Protein AF-A0A3B9PW41-F1 (afdb_monomer)

Mean predicted aligned error: 7.86 Å

Foldseek 3Di:
DQVVQCPFPLDHSVLSVQVVVLCVVVNADQDLVVSVVRPPCDPVNSQRCQLVQARDNHPDPCSNHSDGPVCPVVVVVVCVVVVHDD

Solvent-accessible surface area (backbone atoms only — not comparable to full-atom values): 5048 Å² total; per-residue (Å²): 120,60,70,68,46,38,73,39,63,73,35,45,68,67,42,27,49,36,50,49,51,50,34,70,74,74,37,80,70,48,49,77,71,58,54,64,69,32,71,89,47,47,70,70,33,43,62,56,36,51,47,73,53,61,31,78,86,23,87,45,76,56,42,54,41,69,60,40,81,90,43,47,67,59,49,51,56,48,29,61,75,67,74,52,85,135

Sequence (86 aa):
MCILLSYIAGINSTIAKNIVAYREEKGRFRDRSELKQVPRLGEKTFKQCAGFMRISDGSNPFDATAVHPESYQAAELMLEKLNIDK

Nearest PDB structures (foldseek):
  3bzk-assembly1_A  TM=9.408E-01  e=2.241E-08  Pseudomonas aeruginosa
  2oce-assembly1_A  TM=9.382E-01  e=7.881E-07  Pseudomonas aeruginosa PAO1
  8dss-assembly1_B  TM=9.287E-01  e=3.219E-02  Geobacillus stearothermophilus ATCC 7953
  8oeu-assembly1_S  TM=8.054E-01  e=1.704E-02  Homo sapiens
  2edu-assembly1_A  TM=8.471E-01  e=1.286E+00  Homo sapiens

Radius of gyration: 13.99 Å; Cα contacts (8 Å, |Δi|>4): 86; chains: 1; bounding box: 34×23×35 Å

pLDDT: mean 77.17, std 7.6, range [49.78, 87.88]

Secondary structure (DSSP, 8-state):
-HHHHTTSTT--HHHHHHHHHHHHHH-S-SSGGGGGGSTT--HHHHHHHHTT---TT-SSGGGGSS--GGGHHHHHHHHHHHT---

Structure (mmCIF, N/CA/C/O backbone):
data_AF-A0A3B9PW41-F1
#
_entry.id   AF-A0A3B9PW41-F1
#
loop_
_atom_site.group_PDB
_atom_site.id
_atom_site.type_symbol
_atom_site.label_atom_id
_atom_site.label_alt_id
_atom_site.label_comp_id
_atom_site.label_asym_id
_atom_site.label_entity_id
_atom_site.label_seq_id
_atom_site.pdbx_PDB_ins_code
_atom_site.Cartn_x
_atom_site.Cartn_y
_atom_site.Cartn_z
_atom_site.occupancy
_atom_site.B_iso_or_equiv
_atom_site.auth_seq_id
_atom_site.auth_comp_id
_atom_site.auth_asym_id
_atom_site.auth_atom_id
_atom_site.pdbx_PDB_model_num
ATOM 1 N N . MET A 1 1 ? -2.645 1.074 -18.656 1.00 49.78 1 MET A N 1
ATOM 2 C CA . MET A 1 1 ? -2.455 0.707 -17.233 1.00 49.78 1 MET A CA 1
ATOM 3 C C . MET A 1 1 ? -1.064 1.082 -16.702 1.00 49.78 1 MET A C 1
ATOM 5 O O . MET A 1 1 ? -0.998 1.733 -15.672 1.00 49.78 1 MET A O 1
ATOM 9 N N . CYS A 1 2 ? 0.041 0.769 -17.397 1.00 53.47 2 CYS A N 1
ATOM 10 C CA . CYS A 1 2 ? 1.406 1.001 -16.877 1.00 53.47 2 CYS A CA 1
ATOM 11 C C . CYS A 1 2 ? 1.822 2.477 -16.692 1.00 53.47 2 CYS A C 1
ATOM 13 O O . CYS A 1 2 ? 2.580 2.784 -15.773 1.00 53.47 2 CYS A O 1
ATOM 15 N N . ILE A 1 3 ? 1.332 3.400 -17.531 1.00 57.03 3 ILE A N 1
ATOM 16 C CA . ILE A 1 3 ? 1.726 4.819 -17.444 1.00 57.03 3 ILE A CA 1
ATOM 17 C C . ILE A 1 3 ? 1.175 5.521 -16.196 1.00 57.03 3 ILE A C 1
ATOM 19 O O . ILE A 1 3 ? 1.905 6.278 -15.574 1.00 57.03 3 ILE A O 1
ATOM 23 N N . LEU A 1 4 ? -0.055 5.214 -15.766 1.00 64.81 4 LEU A N 1
ATOM 24 C CA . LEU A 1 4 ? -0.683 5.848 -14.595 1.00 64.81 4 LEU A CA 1
ATOM 25 C C . LEU A 1 4 ? 0.058 5.535 -13.288 1.00 64.81 4 LEU A C 1
ATOM 27 O O . LEU A 1 4 ? 0.222 6.413 -12.449 1.00 64.81 4 LEU A O 1
ATOM 31 N N . LEU A 1 5 ? 0.561 4.307 -13.144 1.00 67.94 5 LEU A N 1
ATOM 32 C CA . LEU A 1 5 ? 1.333 3.887 -11.970 1.00 67.94 5 LEU A CA 1
ATOM 33 C C . LEU A 1 5 ? 2.668 4.635 -11.856 1.00 67.94 5 LEU A C 1
ATOM 35 O O . LEU A 1 5 ? 3.141 4.865 -10.751 1.00 67.94 5 LEU A O 1
ATOM 39 N N . SER A 1 6 ? 3.248 5.052 -12.986 1.00 65.88 6 SER A N 1
ATOM 40 C CA . SER A 1 6 ? 4.537 5.756 -13.028 1.00 65.88 6 SER A CA 1
ATOM 41 C C . SER A 1 6 ? 4.453 7.211 -12.537 1.00 65.88 6 SER A C 1
ATOM 43 O O . SER A 1 6 ? 5.488 7.830 -12.315 1.00 65.88 6 SER A O 1
ATOM 45 N N . TYR A 1 7 ? 3.243 7.757 -12.362 1.00 69.31 7 TYR A N 1
ATOM 46 C CA . TYR A 1 7 ? 3.014 9.096 -11.799 1.00 69.31 7 TYR A CA 1
ATOM 47 C C . TYR A 1 7 ? 2.798 9.087 -10.278 1.00 69.31 7 TYR A C 1
ATOM 49 O O . TYR A 1 7 ? 2.652 10.145 -9.670 1.00 69.31 7 TYR A O 1
ATOM 57 N N . ILE A 1 8 ? 2.762 7.910 -9.647 1.00 72.56 8 ILE A N 1
ATOM 58 C CA . ILE A 1 8 ? 2.567 7.790 -8.201 1.00 72.56 8 ILE A CA 1
ATOM 59 C C . ILE A 1 8 ? 3.899 8.046 -7.492 1.00 72.56 8 ILE A C 1
ATOM 61 O O . ILE A 1 8 ? 4.940 7.509 -7.878 1.00 72.56 8 ILE A O 1
ATOM 65 N N . ALA A 1 9 ? 3.861 8.846 -6.425 1.00 67.56 9 ALA A N 1
ATOM 66 C CA . ALA A 1 9 ? 5.034 9.168 -5.622 1.00 67.56 9 ALA A CA 1
ATOM 67 C C . ALA A 1 9 ? 5.761 7.891 -5.158 1.00 67.56 9 ALA A C 1
ATOM 69 O O . ALA A 1 9 ? 5.192 7.043 -4.472 1.00 67.56 9 ALA A O 1
ATOM 70 N N . GLY A 1 10 ? 7.027 7.757 -5.562 1.00 70.19 10 GLY A N 1
ATOM 71 C CA . GLY A 1 10 ? 7.887 6.628 -5.204 1.00 70.19 10 GLY A CA 1
ATOM 72 C C . GLY A 1 10 ? 7.846 5.432 -6.163 1.00 70.19 10 GLY A C 1
ATOM 73 O O . GLY A 1 10 ? 8.676 4.534 -6.006 1.00 70.19 10 GLY A O 1
ATOM 74 N N . ILE A 1 11 ? 6.957 5.406 -7.166 1.00 76.44 11 ILE A N 1
ATOM 75 C CA . ILE A 1 11 ? 6.906 4.346 -8.184 1.00 76.44 11 ILE A CA 1
ATOM 76 C C . ILE A 1 11 ? 7.677 4.789 -9.429 1.00 76.44 11 ILE A C 1
ATOM 78 O O . ILE A 1 11 ? 7.346 5.778 -10.071 1.00 76.44 11 ILE A O 1
ATOM 82 N N . ASN A 1 12 ? 8.699 4.018 -9.801 1.00 78.88 12 ASN A N 1
ATOM 83 C CA . ASN A 1 12 ? 9.371 4.168 -11.090 1.00 78.88 12 ASN A CA 1
ATOM 84 C C . ASN A 1 12 ? 8.760 3.220 -12.139 1.00 78.88 12 ASN A C 1
ATOM 86 O O . ASN A 1 12 ? 8.014 2.293 -11.816 1.00 78.88 12 ASN A O 1
ATOM 90 N N . SER A 1 13 ? 9.108 3.424 -13.409 1.00 80.56 13 SER A N 1
ATOM 91 C CA . SER A 1 13 ? 8.620 2.600 -14.524 1.00 80.56 13 SER A CA 1
ATOM 92 C C . SER A 1 13 ? 8.929 1.104 -14.359 1.00 80.56 13 SER A C 1
ATOM 94 O O . SER A 1 13 ? 8.155 0.259 -14.806 1.00 80.56 13 SER A O 1
ATOM 96 N N . THR A 1 14 ? 10.022 0.757 -13.677 1.00 82.25 14 THR A N 1
ATOM 97 C CA . THR A 1 14 ? 10.397 -0.629 -13.362 1.00 82.25 14 THR A CA 1
ATOM 98 C C . THR A 1 14 ? 9.466 -1.256 -12.324 1.00 82.25 14 THR A C 1
ATOM 100 O O . THR A 1 14 ? 8.995 -2.370 -12.521 1.00 82.25 14 THR A O 1
ATOM 103 N N . ILE A 1 15 ? 9.146 -0.540 -11.244 1.00 82.12 15 ILE A N 1
ATOM 104 C CA . ILE A 1 15 ? 8.196 -0.979 -10.215 1.00 82.12 15 ILE A CA 1
ATOM 105 C C . ILE A 1 15 ? 6.799 -1.096 -10.825 1.00 82.12 15 ILE A C 1
ATOM 107 O O . ILE A 1 15 ? 6.126 -2.094 -10.601 1.00 82.12 15 ILE A O 1
ATOM 111 N N . ALA A 1 16 ? 6.383 -0.137 -11.657 1.00 82.88 16 ALA A N 1
ATOM 112 C CA . ALA A 1 16 ? 5.108 -0.213 -12.368 1.00 82.88 16 ALA A CA 1
ATOM 113 C C . ALA A 1 16 ? 5.009 -1.483 -13.233 1.00 82.88 16 ALA A C 1
ATOM 115 O O . ALA A 1 16 ? 3.981 -2.157 -13.211 1.00 82.88 16 ALA A O 1
ATOM 116 N N . LYS A 1 17 ? 6.088 -1.851 -13.942 1.00 85.88 17 LYS A N 1
ATOM 117 C CA . LYS A 1 17 ? 6.166 -3.119 -14.686 1.00 85.88 17 LYS A CA 1
ATOM 118 C C . LYS A 1 17 ? 6.092 -4.334 -13.762 1.00 85.88 17 LYS A C 1
ATOM 120 O O . LYS A 1 17 ? 5.339 -5.251 -14.061 1.00 85.88 17 LYS A O 1
ATOM 125 N N . ASN A 1 18 ? 6.801 -4.324 -12.633 1.00 85.00 18 ASN A N 1
ATOM 126 C CA . ASN A 1 18 ? 6.767 -5.424 -11.664 1.00 85.00 18 ASN A CA 1
ATOM 127 C C . ASN A 1 18 ? 5.376 -5.619 -11.045 1.00 85.00 18 ASN A C 1
ATOM 129 O O . ASN A 1 18 ? 4.955 -6.754 -10.864 1.00 85.00 18 ASN A O 1
ATOM 133 N N . ILE A 1 19 ? 4.647 -4.537 -10.750 1.00 84.56 19 ILE A N 1
ATOM 134 C CA . ILE A 1 19 ? 3.267 -4.602 -10.240 1.00 84.56 19 ILE A CA 1
ATOM 135 C C . ILE A 1 19 ? 2.350 -5.265 -11.272 1.00 84.56 19 ILE A C 1
ATOM 137 O O . ILE A 1 19 ? 1.520 -6.099 -10.917 1.00 84.56 19 ILE A O 1
ATOM 141 N N . VAL A 1 20 ? 2.491 -4.897 -12.548 1.00 85.75 20 VAL A N 1
ATOM 142 C CA . VAL A 1 20 ? 1.694 -5.489 -13.631 1.00 85.75 20 VAL A CA 1
ATOM 143 C C . VAL A 1 20 ? 2.059 -6.956 -13.829 1.00 85.75 20 VAL A C 1
ATOM 145 O O . VAL A 1 20 ? 1.155 -7.779 -13.835 1.00 85.75 20 VAL A O 1
ATOM 148 N N . ALA A 1 21 ? 3.348 -7.294 -13.880 1.00 87.31 21 ALA A N 1
ATOM 149 C CA . ALA A 1 21 ? 3.806 -8.677 -13.998 1.00 87.31 21 ALA A CA 1
ATOM 150 C C . ALA A 1 21 ? 3.316 -9.546 -12.828 1.00 87.31 21 ALA A C 1
ATOM 152 O O . ALA A 1 21 ? 2.794 -10.633 -13.044 1.00 87.31 21 ALA A O 1
ATOM 153 N N . TYR A 1 22 ? 3.389 -9.037 -11.592 1.00 87.88 22 TYR A N 1
ATOM 154 C CA . TYR A 1 22 ? 2.857 -9.727 -10.414 1.00 87.88 22 TYR A CA 1
ATOM 155 C C . TYR A 1 22 ? 1.347 -9.970 -10.534 1.00 87.88 22 TYR A C 1
ATOM 157 O O . TYR A 1 22 ? 0.857 -11.045 -10.197 1.00 87.88 22 TYR A O 1
ATOM 165 N N . ARG A 1 23 ? 0.604 -8.982 -11.047 1.00 84.62 23 ARG A N 1
ATOM 166 C CA . ARG A 1 23 ? -0.838 -9.104 -11.281 1.00 84.62 23 ARG A CA 1
ATOM 167 C C . ARG A 1 23 ? -1.173 -10.083 -12.410 1.00 84.62 23 ARG A C 1
ATOM 169 O O . ARG A 1 23 ? -2.216 -10.724 -12.361 1.00 84.62 23 ARG A O 1
ATOM 176 N N . GLU A 1 24 ? -0.342 -10.176 -13.439 1.00 86.62 24 GLU A N 1
ATOM 177 C CA . GLU A 1 24 ? -0.522 -11.147 -14.523 1.00 86.62 24 GLU A CA 1
ATOM 178 C C . GLU A 1 24 ? -0.223 -12.574 -14.051 1.00 86.62 24 GLU A C 1
ATOM 180 O O . GLU A 1 24 ? -0.949 -13.494 -14.414 1.00 86.62 24 GLU A O 1
ATOM 185 N N . GLU A 1 25 ? 0.781 -12.750 -13.192 1.00 86.25 25 GLU A N 1
ATOM 186 C CA . GLU A 1 25 ? 1.194 -14.059 -12.679 1.00 86.25 25 GLU A CA 1
ATOM 187 C C . GLU A 1 25 ? 0.264 -14.594 -11.578 1.00 86.25 25 GLU A C 1
ATOM 189 O O . GLU A 1 25 ? -0.189 -15.736 -11.649 1.00 86.25 25 GLU A O 1
ATOM 194 N N . LYS A 1 26 ? -0.049 -13.781 -10.560 1.00 83.31 26 LYS A N 1
ATOM 195 C CA . LYS A 1 26 ? -0.888 -14.197 -9.419 1.00 83.31 26 LYS A CA 1
ATOM 196 C C . LYS A 1 26 ? -2.363 -13.834 -9.557 1.00 83.31 26 LYS A C 1
ATOM 198 O O . LYS A 1 26 ? -3.190 -14.311 -8.780 1.00 83.31 26 LYS A O 1
ATOM 203 N N . GLY A 1 27 ? -2.710 -12.990 -10.522 1.00 82.62 27 GLY A N 1
ATOM 204 C CA . GLY A 1 27 ? -4.053 -12.445 -10.663 1.00 82.62 27 GLY A CA 1
ATOM 205 C C . GLY A 1 27 ? -4.271 -11.170 -9.843 1.00 82.62 27 GLY A C 1
ATOM 206 O O . GLY A 1 27 ? -3.365 -10.385 -9.575 1.00 82.62 27 GLY A O 1
ATOM 207 N N . ARG A 1 28 ? -5.531 -10.895 -9.499 1.00 82.00 28 ARG A N 1
ATOM 208 C CA . ARG A 1 28 ? -5.919 -9.651 -8.813 1.00 82.00 28 ARG A CA 1
ATOM 209 C C . ARG A 1 28 ? -5.401 -9.645 -7.369 1.00 82.00 28 ARG A C 1
ATOM 211 O O . ARG A 1 28 ? -5.554 -10.644 -6.676 1.00 82.00 28 ARG A O 1
ATOM 218 N N . PHE A 1 29 ? -4.879 -8.502 -6.920 1.00 82.00 29 PHE A N 1
ATOM 219 C CA . PHE A 1 29 ? -4.541 -8.277 -5.512 1.00 82.00 29 PHE A CA 1
ATOM 220 C C . PHE A 1 29 ? -5.802 -8.385 -4.650 1.00 82.00 29 PHE A C 1
ATOM 222 O O . PHE A 1 29 ? -6.801 -7.748 -4.986 1.00 82.00 29 PHE A O 1
ATOM 229 N N . ARG A 1 30 ? -5.760 -9.159 -3.562 1.00 80.44 30 ARG A N 1
ATOM 230 C CA . ARG A 1 30 ? -6.868 -9.256 -2.591 1.00 80.44 30 ARG A CA 1
ATOM 231 C C . ARG A 1 30 ? -6.636 -8.405 -1.352 1.00 80.44 30 ARG A C 1
ATOM 233 O O . ARG A 1 30 ? -7.593 -8.018 -0.693 1.00 80.44 30 ARG A O 1
ATOM 240 N N . ASP A 1 31 ? -5.375 -8.124 -1.050 1.00 78.81 31 ASP A N 1
ATOM 241 C CA . ASP A 1 31 ? -4.964 -7.346 0.113 1.00 78.81 31 ASP A CA 1
ATOM 242 C C . ASP A 1 31 ? -3.803 -6.411 -0.244 1.00 78.81 31 ASP A C 1
ATOM 244 O O . ASP A 1 31 ? -2.943 -6.737 -1.070 1.00 78.81 31 ASP A O 1
ATOM 248 N N . ARG A 1 32 ? -3.733 -5.239 0.397 1.00 78.69 32 ARG A N 1
ATOM 249 C CA . ARG A 1 32 ? -2.622 -4.294 0.184 1.00 78.69 32 ARG A CA 1
ATOM 250 C C . ARG A 1 32 ? -1.278 -4.870 0.618 1.00 78.69 32 ARG A C 1
ATOM 252 O O . ARG A 1 32 ? -0.250 -4.484 0.070 1.00 78.69 32 ARG A O 1
ATOM 259 N N . SER A 1 33 ? -1.258 -5.812 1.550 1.00 79.06 33 SER A N 1
ATOM 260 C CA . SER A 1 33 ? -0.050 -6.509 1.993 1.00 79.06 33 SER A CA 1
ATOM 261 C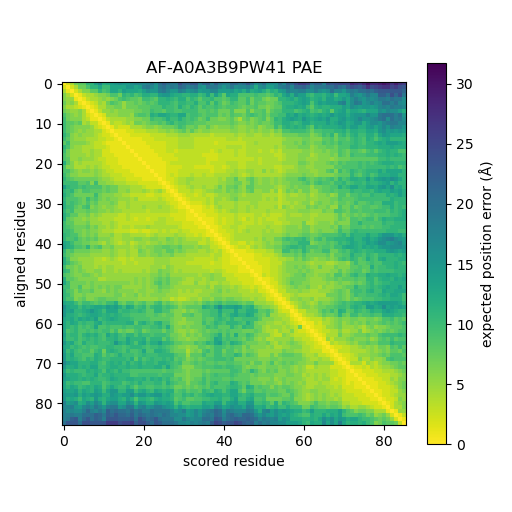 C . SER A 1 33 ? 0.603 -7.310 0.871 1.00 79.06 33 SER A C 1
ATOM 263 O O . SER A 1 33 ? 1.820 -7.479 0.881 1.00 79.06 33 SER A O 1
ATOM 265 N N . GLU A 1 34 ? -0.155 -7.743 -0.140 1.00 82.69 34 GLU A N 1
ATOM 266 C CA . GLU A 1 34 ? 0.411 -8.405 -1.317 1.00 82.69 34 GLU A CA 1
ATOM 267 C C . GLU A 1 34 ? 1.302 -7.472 -2.140 1.00 82.69 34 GLU A C 1
ATOM 269 O O . GLU A 1 34 ? 2.258 -7.930 -2.760 1.00 82.69 34 GLU A O 1
ATOM 274 N N . LEU A 1 35 ? 1.066 -6.156 -2.099 1.00 80.88 35 LEU A N 1
ATOM 275 C CA . LEU A 1 35 ? 1.949 -5.195 -2.761 1.00 80.88 35 LEU A CA 1
ATOM 276 C C . LEU A 1 35 ? 3.355 -5.235 -2.155 1.00 80.88 35 LEU A C 1
ATOM 278 O O . LEU A 1 35 ? 4.326 -5.063 -2.884 1.00 80.88 35 LEU A O 1
ATOM 282 N N . LYS A 1 36 ? 3.498 -5.546 -0.858 1.00 82.50 36 LYS A N 1
ATOM 283 C CA . LYS A 1 36 ? 4.818 -5.739 -0.229 1.00 82.50 36 LYS A CA 1
ATOM 284 C C . LYS A 1 36 ? 5.582 -6.937 -0.806 1.00 82.50 36 LYS A C 1
ATOM 286 O O . LYS A 1 36 ? 6.796 -6.997 -0.652 1.00 82.50 36 LYS A O 1
ATOM 291 N N . GLN A 1 37 ? 4.899 -7.876 -1.467 1.00 82.94 37 GLN A N 1
ATOM 292 C CA . GLN A 1 37 ? 5.537 -9.004 -2.153 1.00 82.94 37 GLN A CA 1
ATOM 293 C C . GLN A 1 37 ? 6.055 -8.629 -3.548 1.00 82.94 37 GLN A C 1
ATOM 295 O O . GLN A 1 37 ? 6.789 -9.409 -4.154 1.00 82.94 37 GLN A O 1
ATOM 300 N N . VAL A 1 38 ? 5.694 -7.452 -4.074 1.00 84.69 38 VAL A N 1
ATOM 301 C CA . VAL A 1 38 ? 6.161 -7.010 -5.388 1.00 84.69 38 VAL A CA 1
ATOM 302 C C . VAL A 1 38 ? 7.670 -6.738 -5.326 1.00 84.69 38 VAL A C 1
ATOM 304 O O . VAL A 1 38 ? 8.125 -5.920 -4.518 1.00 84.69 38 VAL A O 1
ATOM 307 N N . PRO A 1 39 ? 8.473 -7.361 -6.207 1.00 80.56 39 PRO A N 1
ATOM 308 C CA . PRO A 1 39 ? 9.913 -7.162 -6.217 1.00 80.56 39 PRO A CA 1
ATOM 309 C C . PRO A 1 39 ? 10.276 -5.687 -6.398 1.00 80.56 39 PRO A C 1
ATOM 311 O O . PRO A 1 39 ? 9.760 -5.015 -7.295 1.00 80.56 39 PRO A O 1
ATOM 314 N N . ARG A 1 40 ? 11.233 -5.204 -5.596 1.00 82.50 40 ARG A N 1
ATOM 315 C CA . ARG A 1 40 ? 11.724 -3.809 -5.589 1.00 82.50 40 ARG A CA 1
ATOM 316 C C . ARG A 1 40 ? 10.725 -2.767 -5.066 1.00 82.50 40 ARG A C 1
ATOM 318 O O . ARG A 1 40 ? 11.012 -1.575 -5.164 1.00 82.50 40 ARG A O 1
ATOM 325 N N . LEU A 1 41 ? 9.602 -3.181 -4.474 1.00 81.00 41 LEU A N 1
ATOM 326 C CA . LEU A 1 41 ? 8.739 -2.282 -3.711 1.00 81.00 41 LEU A CA 1
ATOM 327 C C . LEU A 1 41 ? 9.245 -2.189 -2.261 1.00 81.00 41 LEU A C 1
ATOM 329 O O . LEU A 1 41 ? 8.967 -3.048 -1.433 1.00 81.00 41 LEU A O 1
ATOM 333 N N . GLY A 1 42 ? 10.026 -1.153 -1.951 1.00 80.94 42 GLY A N 1
ATOM 334 C CA . GLY A 1 42 ? 10.482 -0.911 -0.576 1.00 80.94 42 GLY A CA 1
ATOM 335 C C . GLY A 1 42 ? 9.353 -0.413 0.332 1.00 80.94 42 GLY A C 1
ATOM 336 O O . GLY A 1 42 ? 8.395 0.191 -0.147 1.00 80.94 42 GLY A O 1
ATOM 337 N N . GLU A 1 43 ? 9.486 -0.576 1.652 1.00 80.69 43 GLU A N 1
ATOM 338 C CA . GLU A 1 43 ? 8.462 -0.146 2.623 1.00 80.69 43 GLU A CA 1
ATOM 339 C C . GLU A 1 43 ? 8.110 1.345 2.523 1.00 80.69 43 GLU A C 1
ATOM 341 O O . GLU A 1 43 ? 6.948 1.723 2.658 1.00 80.69 43 GLU A O 1
ATOM 346 N N . LYS A 1 44 ? 9.101 2.201 2.243 1.00 80.38 44 LYS A N 1
ATOM 347 C CA . LYS A 1 44 ? 8.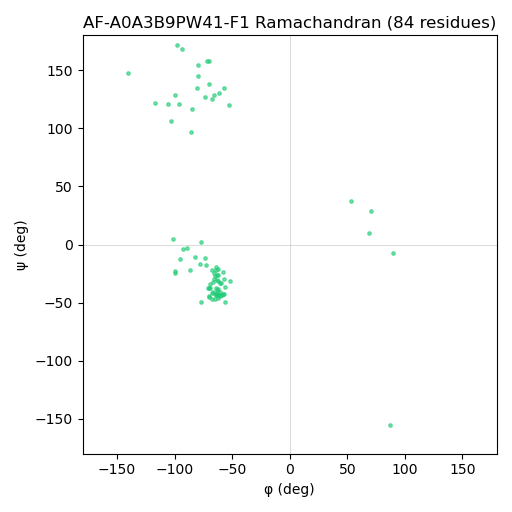892 3.644 2.057 1.00 80.38 44 LYS A CA 1
ATOM 348 C C . LYS A 1 44 ? 8.031 3.935 0.827 1.00 80.38 44 LYS A C 1
ATOM 350 O O . LYS A 1 44 ? 7.079 4.706 0.916 1.00 80.38 44 LYS A O 1
ATOM 355 N N . THR A 1 45 ? 8.342 3.288 -0.295 1.00 80.19 45 THR A N 1
ATOM 356 C CA . THR A 1 45 ? 7.549 3.387 -1.524 1.00 80.19 45 THR A CA 1
ATOM 357 C C . THR A 1 45 ? 6.154 2.818 -1.312 1.00 80.19 45 THR A C 1
ATOM 359 O O . THR A 1 45 ? 5.184 3.462 -1.692 1.00 80.19 45 THR A O 1
ATOM 362 N N . PHE A 1 46 ? 6.041 1.667 -0.641 1.00 83.06 46 PHE A N 1
ATOM 363 C CA . PHE A 1 46 ? 4.763 1.062 -0.282 1.00 83.06 46 PHE A CA 1
ATOM 364 C C . PHE A 1 46 ? 3.899 2.029 0.529 1.00 83.06 46 PHE A C 1
ATOM 366 O O . PHE A 1 46 ? 2.754 2.265 0.162 1.00 83.06 46 PHE A O 1
ATOM 373 N N . LYS A 1 47 ? 4.443 2.654 1.581 1.00 81.19 47 LYS A N 1
ATOM 374 C CA . LYS A 1 47 ? 3.708 3.655 2.368 1.00 81.19 47 LYS A CA 1
ATOM 375 C C . LYS A 1 47 ? 3.232 4.821 1.505 1.00 81.19 47 LYS A C 1
ATOM 377 O O . LYS A 1 47 ? 2.085 5.229 1.639 1.00 81.19 47 LYS A O 1
ATOM 382 N N . GLN A 1 48 ? 4.070 5.326 0.603 1.00 79.31 48 GLN A N 1
ATOM 383 C CA . GLN A 1 48 ? 3.679 6.425 -0.282 1.00 79.31 48 GLN A CA 1
ATOM 384 C C . GLN A 1 48 ? 2.594 6.017 -1.283 1.00 79.31 48 GLN A C 1
ATOM 386 O O . GLN A 1 48 ? 1.662 6.784 -1.496 1.00 79.31 48 GLN A O 1
ATOM 391 N N . CYS A 1 49 ? 2.665 4.818 -1.868 1.00 78.12 49 CYS A N 1
ATOM 392 C CA . CYS A 1 49 ? 1.712 4.387 -2.889 1.00 78.12 49 CYS A CA 1
ATOM 393 C C . CYS A 1 49 ? 0.439 3.733 -2.334 1.00 78.12 49 CYS A C 1
ATOM 395 O O . CYS A 1 49 ? -0.577 3.722 -3.028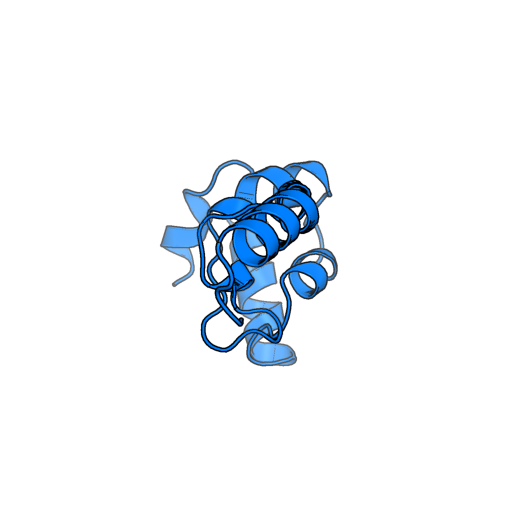 1.00 78.12 49 CYS A O 1
ATOM 397 N N . ALA A 1 50 ? 0.462 3.201 -1.108 1.00 76.00 50 ALA A N 1
ATOM 398 C CA . ALA A 1 50 ? -0.661 2.474 -0.510 1.00 76.00 50 ALA A CA 1
ATOM 399 C C . ALA A 1 50 ? -1.931 3.330 -0.400 1.00 76.00 50 ALA A C 1
ATOM 401 O O . ALA A 1 50 ? -3.019 2.806 -0.595 1.00 76.00 50 ALA A O 1
ATOM 402 N N . GLY A 1 51 ? -1.804 4.643 -0.170 1.00 73.81 51 GLY A N 1
ATOM 403 C CA . GLY A 1 51 ? -2.953 5.561 -0.141 1.00 73.81 51 GLY A CA 1
ATOM 404 C C . GLY A 1 51 ? -3.566 5.861 -1.517 1.00 73.81 51 GLY A C 1
ATOM 405 O O . GLY A 1 51 ? -4.705 6.316 -1.598 1.00 73.81 51 GLY A O 1
ATOM 406 N N . PHE A 1 52 ? -2.836 5.599 -2.607 1.00 74.75 52 PHE A N 1
ATOM 407 C CA . PHE A 1 52 ? -3.300 5.834 -3.981 1.00 74.75 52 PHE A CA 1
ATOM 408 C C . PHE A 1 52 ? -3.802 4.558 -4.662 1.00 74.75 52 PHE A C 1
ATOM 410 O O . PHE A 1 52 ? -4.581 4.632 -5.614 1.00 74.75 52 PHE A O 1
ATOM 417 N N . MET A 1 53 ? -3.370 3.384 -4.194 1.00 75.25 53 MET A N 1
ATOM 418 C CA . MET A 1 53 ? -3.821 2.103 -4.725 1.00 75.25 53 MET A CA 1
ATOM 419 C C . MET A 1 53 ? -5.128 1.664 -4.068 1.00 75.25 53 MET A C 1
ATOM 421 O O . MET A 1 53 ? -5.188 1.372 -2.877 1.00 75.25 53 MET A O 1
ATOM 425 N N . ARG A 1 54 ? -6.177 1.568 -4.885 1.00 76.81 54 ARG A N 1
ATOM 426 C CA . ARG A 1 54 ? -7.476 1.030 -4.479 1.00 76.81 54 ARG A CA 1
ATOM 427 C C . ARG A 1 54 ? -7.590 -0.411 -4.946 1.00 76.81 54 ARG A C 1
ATOM 429 O O . ARG A 1 54 ? -7.366 -0.691 -6.125 1.00 76.81 54 ARG A O 1
ATOM 436 N N . ILE A 1 55 ? -7.949 -1.302 -4.030 1.00 77.69 55 ILE A N 1
ATOM 437 C CA . ILE A 1 55 ? -8.253 -2.697 -4.344 1.00 77.69 55 ILE A CA 1
ATOM 438 C C . ILE A 1 55 ? -9.772 -2.834 -4.321 1.00 77.69 55 ILE A C 1
ATOM 440 O O . ILE A 1 55 ? -10.400 -2.765 -3.270 1.00 77.69 55 ILE A O 1
ATOM 444 N N . SER A 1 56 ? -10.366 -2.951 -5.506 1.00 67.69 56 SER A N 1
ATOM 445 C CA . SER A 1 56 ? -11.790 -3.249 -5.653 1.00 67.69 56 SER A CA 1
ATOM 446 C C . SER A 1 56 ? -12.011 -4.719 -5.303 1.00 67.69 56 SER A C 1
ATOM 448 O O . SER A 1 56 ? -11.337 -5.562 -5.895 1.00 67.69 56 SER A O 1
ATOM 450 N N . ASP A 1 57 ? -12.942 -5.012 -4.390 1.00 66.62 57 ASP A N 1
ATOM 451 C CA . ASP A 1 57 ? -13.235 -6.379 -3.911 1.00 66.62 57 ASP A CA 1
ATOM 452 C C . ASP A 1 57 ? -12.131 -6.993 -3.017 1.00 66.62 57 ASP A C 1
ATOM 454 O O . ASP A 1 57 ? -11.911 -8.202 -2.997 1.00 66.62 57 ASP A O 1
ATOM 458 N N . GLY A 1 58 ? -11.382 -6.146 -2.302 1.00 67.62 58 GLY A N 1
ATOM 459 C CA . GLY A 1 58 ? -10.396 -6.605 -1.322 1.00 67.62 58 GLY A CA 1
ATOM 460 C C . GLY A 1 58 ? -11.048 -7.229 -0.085 1.00 67.62 58 GLY A C 1
ATOM 461 O O . GLY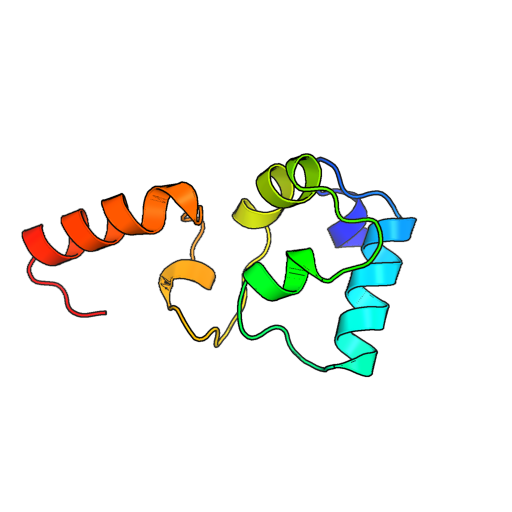 A 1 58 ? -12.191 -6.917 0.246 1.00 67.62 58 GLY A O 1
ATOM 462 N N . SER A 1 59 ? -10.301 -8.071 0.635 1.00 70.69 59 SER A N 1
ATOM 463 C CA .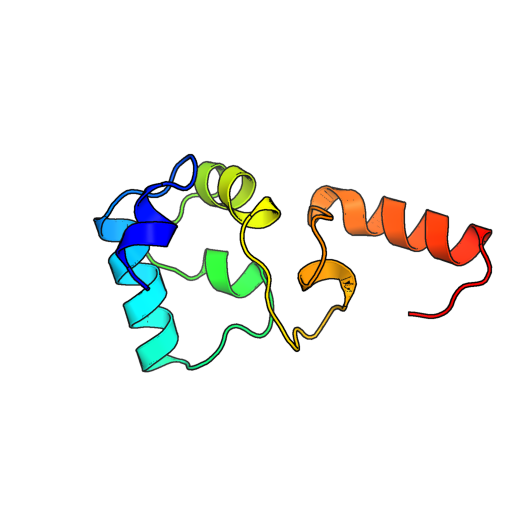 SER A 1 59 ? -10.775 -8.728 1.870 1.00 70.69 59 SER A CA 1
ATOM 464 C C . SER A 1 59 ? -11.212 -7.727 2.945 1.00 70.69 59 SER A C 1
ATOM 466 O O . SER A 1 59 ? -11.993 -8.062 3.833 1.00 70.69 59 SER A O 1
ATOM 468 N N . ASN A 1 60 ? -10.687 -6.501 2.884 1.00 73.50 60 ASN A N 1
ATOM 469 C CA . ASN A 1 60 ? -11.014 -5.425 3.797 1.00 73.50 60 ASN A CA 1
ATOM 470 C C . ASN A 1 60 ? -11.666 -4.262 3.023 1.00 73.50 60 ASN A C 1
ATOM 472 O O . ASN A 1 60 ? -11.025 -3.692 2.137 1.00 73.50 60 ASN A O 1
ATOM 476 N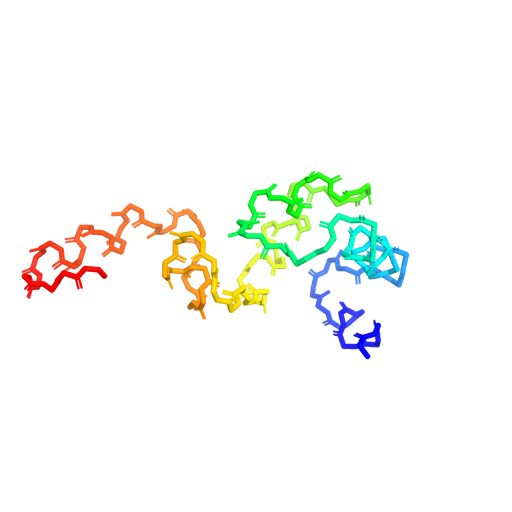 N . PRO A 1 61 ? -12.899 -3.838 3.358 1.00 73.88 61 PRO A N 1
ATOM 477 C CA . PRO A 1 61 ? -13.570 -2.740 2.656 1.00 73.88 61 PRO A CA 1
ATOM 478 C C . PRO A 1 61 ? -12.822 -1.403 2.772 1.00 73.88 61 PRO A C 1
ATOM 480 O O . PRO A 1 61 ? -12.951 -0.550 1.893 1.00 73.88 61 PRO A O 1
ATOM 483 N N . PHE A 1 62 ? -11.951 -1.229 3.775 1.00 74.56 62 PHE A N 1
ATOM 484 C CA . PHE A 1 62 ? -11.072 -0.059 3.845 1.00 74.56 62 PHE A CA 1
ATOM 485 C C . PHE A 1 62 ? -10.034 -0.005 2.715 1.00 74.56 62 PHE A C 1
ATOM 487 O O . PHE A 1 62 ? -9.628 1.093 2.333 1.00 74.56 62 PHE A O 1
ATOM 494 N N . ASP A 1 63 ? -9.656 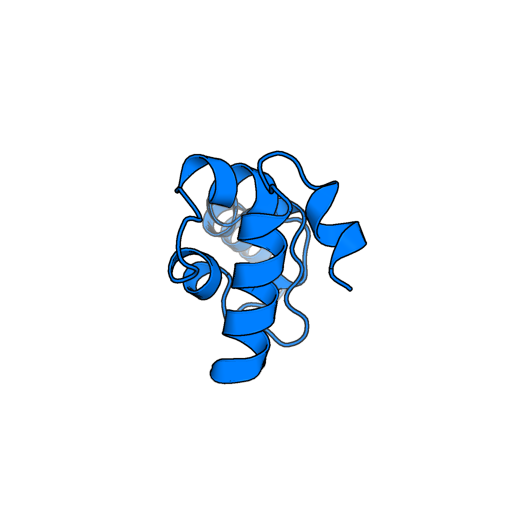-1.136 2.109 1.00 73.56 63 ASP A N 1
ATOM 495 C CA . ASP A 1 63 ? -8.702 -1.168 0.989 1.00 73.56 63 ASP A CA 1
ATOM 496 C C . ASP A 1 63 ? -9.260 -0.513 -0.287 1.00 73.56 63 ASP A C 1
ATOM 498 O O . ASP A 1 63 ? -8.493 -0.054 -1.149 1.00 73.56 63 ASP A O 1
ATOM 502 N N . ALA A 1 64 ? -10.589 -0.428 -0.398 1.00 72.31 64 ALA A N 1
ATOM 503 C CA . ALA A 1 64 ? -11.278 0.303 -1.456 1.00 72.31 64 ALA A CA 1
ATOM 504 C C . ALA A 1 64 ? -11.286 1.825 -1.214 1.00 72.31 64 ALA A C 1
ATOM 506 O O . ALA A 1 64 ? -11.513 2.605 -2.143 1.00 72.31 64 ALA A O 1
ATOM 507 N N . THR A 1 65 ? -11.006 2.260 0.017 1.00 74.25 65 THR A N 1
ATOM 508 C CA . THR A 1 65 ? -11.022 3.667 0.435 1.00 74.25 65 THR A CA 1
ATOM 509 C C . THR A 1 65 ? -9.623 4.293 0.422 1.00 74.25 65 THR A C 1
ATOM 511 O O . THR A 1 65 ? -8.607 3.619 0.256 1.00 74.25 65 THR A O 1
ATOM 514 N N . ALA A 1 66 ? -9.552 5.611 0.617 1.00 71.88 66 ALA A N 1
ATOM 515 C CA . ALA A 1 66 ? -8.283 6.323 0.785 1.00 71.88 66 ALA A CA 1
ATOM 516 C C . ALA A 1 66 ? -7.666 6.159 2.191 1.00 71.88 66 ALA A C 1
ATOM 518 O O . ALA A 1 66 ? -6.631 6.760 2.472 1.00 71.88 66 ALA A O 1
ATOM 519 N N . VAL A 1 67 ? -8.286 5.372 3.079 1.00 77.44 67 VAL A N 1
ATOM 520 C CA . VAL A 1 67 ? -7.757 5.122 4.422 1.00 77.44 67 VAL A CA 1
ATOM 521 C C . VAL A 1 67 ? -6.449 4.351 4.292 1.00 77.44 67 VAL A C 1
ATOM 523 O O . VAL A 1 67 ? -6.361 3.348 3.582 1.00 77.44 67 VAL A O 1
ATOM 526 N N . HIS A 1 68 ? -5.407 4.844 4.949 1.00 75.38 68 HIS A N 1
ATOM 527 C CA . HIS A 1 68 ? -4.106 4.186 4.972 1.00 75.38 68 HIS A CA 1
ATOM 528 C C . HIS A 1 68 ? -4.118 3.036 5.994 1.00 75.38 68 HIS A C 1
ATOM 530 O O . HIS A 1 68 ? -4.764 3.195 7.031 1.00 75.38 68 HIS A O 1
ATOM 536 N N . PRO A 1 69 ? -3.420 1.904 5.766 1.00 71.50 69 PRO A N 1
ATOM 537 C CA . PRO A 1 69 ? -3.396 0.780 6.710 1.00 71.50 69 PRO A CA 1
ATOM 538 C C . PRO A 1 69 ? -3.029 1.157 8.151 1.00 71.50 69 PRO A C 1
ATOM 540 O O . PRO A 1 69 ? -3.537 0.556 9.091 1.00 71.50 69 PRO A O 1
ATOM 543 N N . GLU A 1 70 ? -2.194 2.184 8.345 1.00 76.69 70 GLU A N 1
ATOM 544 C CA . GLU A 1 70 ? -1.848 2.698 9.682 1.00 76.69 70 GLU A CA 1
ATOM 545 C C . GLU A 1 70 ? -3.044 3.297 10.438 1.00 76.69 70 GLU A C 1
ATOM 547 O O . GLU A 1 70 ? -3.041 3.376 11.661 1.00 76.69 70 GLU A O 1
ATOM 552 N N . SER A 1 71 ? -4.081 3.702 9.706 1.00 78.56 71 SER A N 1
ATOM 553 C CA . SER A 1 71 ? -5.303 4.304 10.230 1.00 78.56 71 SER A CA 1
ATOM 554 C C . SER A 1 71 ? -6.478 3.323 10.291 1.00 78.56 71 SER A C 1
ATOM 5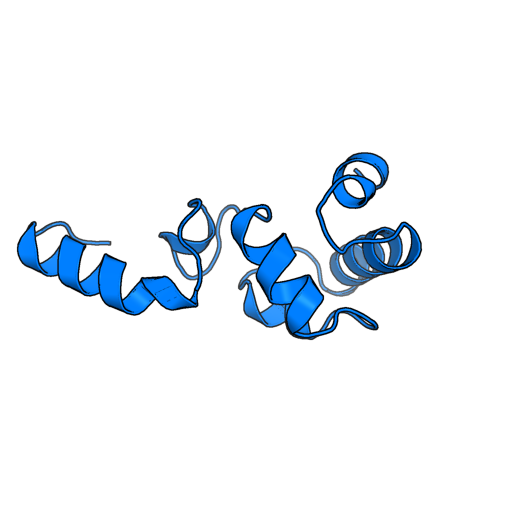56 O O . SER A 1 71 ? -7.573 3.747 10.645 1.00 78.56 71 SER A O 1
ATOM 558 N N . TYR A 1 72 ? -6.296 2.030 9.981 1.00 78.62 72 TYR A N 1
ATOM 559 C CA . TYR A 1 72 ? -7.396 1.047 10.037 1.00 78.62 72 TYR A CA 1
ATOM 560 C C . TYR A 1 72 ? -7.951 0.921 11.445 1.00 78.62 72 TYR A C 1
ATOM 562 O O . TYR A 1 72 ? -9.158 1.004 11.633 1.00 78.62 72 TYR A O 1
ATOM 570 N N . GLN A 1 73 ? -7.069 0.868 12.439 1.00 81.06 73 GLN A N 1
ATOM 571 C CA . GLN A 1 73 ? -7.475 0.803 13.836 1.00 81.06 73 GLN A CA 1
ATOM 572 C C . GLN A 1 73 ? -8.265 2.053 14.263 1.00 81.06 73 GLN A C 1
ATOM 574 O O . GLN A 1 73 ? -9.258 1.954 14.975 1.00 81.06 73 GLN A O 1
ATOM 579 N N . ALA A 1 74 ? -7.870 3.236 13.781 1.00 83.06 74 ALA A N 1
ATOM 580 C CA . ALA A 1 74 ? -8.603 4.475 14.035 1.00 83.06 74 ALA A CA 1
ATOM 581 C C . ALA A 1 74 ? -9.962 4.511 13.311 1.00 83.06 74 ALA A C 1
ATOM 583 O O . ALA A 1 74 ? -10.938 5.003 13.873 1.00 83.06 74 ALA A O 1
ATOM 584 N N . ALA A 1 75 ? -10.034 3.975 12.089 1.00 80.31 75 ALA A N 1
ATOM 585 C CA . ALA A 1 75 ? -11.268 3.871 11.317 1.00 80.31 75 ALA A CA 1
ATOM 586 C C . ALA A 1 75 ? -12.255 2.879 11.953 1.00 80.31 75 ALA A C 1
ATOM 588 O O . ALA A 1 75 ? -13.434 3.199 12.059 1.00 80.31 75 ALA A O 1
ATOM 589 N N . GLU A 1 76 ? -11.783 1.730 12.446 1.00 81.88 76 GLU A N 1
ATOM 590 C CA . GLU A 1 76 ? -12.606 0.758 13.182 1.00 81.88 76 GLU A CA 1
ATOM 591 C C . GLU A 1 76 ? -13.164 1.361 14.472 1.00 81.88 76 GLU A C 1
ATOM 593 O O . GLU A 1 76 ? -14.369 1.300 14.698 1.00 81.88 76 GLU A O 1
ATOM 598 N N . LEU A 1 77 ? -12.330 2.051 15.258 1.00 83.31 77 LEU A N 1
ATOM 599 C CA . LEU A 1 77 ? -12.785 2.770 16.455 1.00 83.31 77 LEU A CA 1
ATOM 600 C C . LEU A 1 77 ? -13.816 3.865 16.131 1.00 83.31 77 LEU A C 1
ATOM 602 O O . LEU A 1 77 ? -14.698 4.148 16.941 1.00 83.31 77 LEU A O 1
ATOM 606 N N . MET A 1 78 ? -13.711 4.510 14.964 1.00 82.25 78 MET A N 1
ATOM 607 C CA . MET A 1 78 ? -14.713 5.473 14.499 1.00 82.25 78 MET A CA 1
ATOM 608 C C . MET A 1 78 ? -16.029 4.795 14.110 1.00 82.25 78 MET A C 1
ATOM 610 O O . MET A 1 78 ? -17.085 5.290 14.496 1.00 82.25 78 MET A O 1
ATOM 614 N N . LEU A 1 79 ? -15.979 3.682 13.374 1.00 81.69 79 LEU A N 1
ATOM 615 C CA . LEU A 1 79 ? -17.170 2.923 12.979 1.00 81.69 79 LEU A CA 1
ATOM 616 C C . LEU A 1 79 ? -17.914 2.363 14.194 1.00 81.69 79 LEU A C 1
ATOM 618 O O . LEU A 1 79 ? -19.134 2.500 14.272 1.00 81.69 79 LEU A O 1
ATOM 622 N N . GLU A 1 80 ? -17.181 1.838 15.178 1.00 83.56 80 GLU A N 1
ATOM 623 C CA . GLU A 1 80 ? -17.743 1.342 16.438 1.00 83.56 80 GLU A CA 1
ATOM 624 C C . GLU A 1 80 ? -18.473 2.461 17.197 1.00 83.56 80 GLU A C 1
ATOM 626 O O . GLU A 1 80 ? -19.619 2.298 17.619 1.00 83.56 80 GLU A O 1
ATOM 631 N N . LYS A 1 81 ? -17.869 3.655 17.281 1.00 83.44 81 LYS A N 1
ATOM 632 C CA . LYS A 1 81 ? -18.516 4.835 17.882 1.00 83.44 81 LYS A CA 1
ATOM 633 C C . LYS A 1 81 ? -19.765 5.289 17.133 1.00 83.44 81 LYS A C 1
ATOM 635 O O . LYS A 1 81 ? -20.668 5.850 17.751 1.00 83.44 81 LYS A O 1
ATOM 640 N N . LEU A 1 82 ? -19.810 5.078 15.822 1.00 82.44 82 LEU A N 1
ATOM 641 C CA . LEU A 1 82 ? -20.933 5.456 14.967 1.00 82.44 82 LEU A CA 1
ATOM 642 C C . LEU A 1 82 ? -21.999 4.352 14.851 1.00 82.44 82 LEU A C 1
ATOM 644 O O . LEU A 1 82 ? -23.036 4.613 14.249 1.00 82.44 82 LEU A O 1
ATOM 648 N N . ASN A 1 83 ? -21.792 3.170 15.455 1.00 77.62 83 ASN A N 1
ATOM 649 C CA . ASN A 1 83 ? -22.661 1.988 1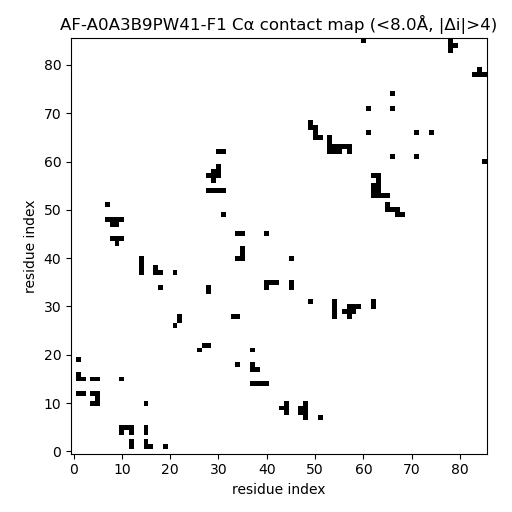5.317 1.00 77.62 83 ASN A CA 1
ATOM 650 C C . ASN A 1 83 ? -22.913 1.596 13.846 1.00 77.62 83 ASN A C 1
ATOM 652 O O . ASN A 1 83 ? -24.016 1.199 13.473 1.00 77.62 83 ASN A O 1
ATOM 656 N N . ILE A 1 84 ? -21.897 1.738 12.993 1.00 73.31 84 ILE A N 1
ATOM 657 C CA . ILE A 1 84 ? -21.972 1.353 11.580 1.00 73.31 84 ILE A CA 1
ATOM 658 C C . ILE A 1 84 ? -21.174 0.065 11.399 1.00 73.31 84 ILE A C 1
ATOM 660 O O . ILE A 1 84 ? -19.976 0.042 11.679 1.00 73.31 84 ILE A O 1
ATOM 664 N N . ASP A 1 85 ? -21.842 -0.988 10.929 1.00 62.12 85 ASP A N 1
ATOM 665 C CA . ASP A 1 85 ? -21.204 -2.266 10.601 1.00 62.12 85 ASP A CA 1
ATOM 666 C C . ASP A 1 85 ? -20.512 -2.218 9.229 1.00 62.12 85 ASP A C 1
ATOM 668 O O . ASP A 1 85 ? -20.847 -1.392 8.373 1.00 62.12 85 ASP A O 1
ATOM 672 N N . LYS A 1 86 ? -19.498 -3.069 9.068 1.00 57.47 86 LYS A N 1
ATOM 673 C CA . LYS A 1 86 ? -18.486 -2.989 8.007 1.00 57.47 86 LYS A CA 1
ATOM 674 C C . LYS A 1 86 ? -18.924 -3.604 6.677 1.00 57.47 86 LYS A C 1
ATOM 676 O O . LYS A 1 86 ? -19.596 -4.657 6.699 1.00 57.47 86 LYS A O 1
#